Protein AF-A0A5J4PFZ4-F1 (afdb_monomer)

Secondary structure (DSSP, 8-state):
--SEESS--HHHHGGG-STTHHHHHHHTT-EE-------TT-EEEEEEE--SSTT-HHHHHHHHHHHHHHHHHTT-SEEEEEE---HHHHHHHHHHHHH--

Mean predicted aligned error: 3.74 Å

Sequence (101 aa):
NGNRFSYLLESNIRQYRKTNWNQLVKNTDFGLVVERNDLNNLEVLVLEVSAENSKNKIDEDILKYTIDKWFQEMNVARCAIYSSDLPANTKTRINNFLFST

Solvent-accessible surface area (backbone atoms only — not comparable to full-atom values): 6071 Å² total; per-residue (Å²): 140,67,50,50,32,96,66,90,48,68,85,73,49,60,87,47,76,52,99,58,27,71,60,51,38,59,77,54,52,48,36,53,67,79,91,60,59,81,34,60,87,39,73,47,81,47,70,62,46,66,39,93,50,84,87,42,63,62,51,34,55,50,50,52,50,35,54,50,52,43,40,55,66,22,32,41,62,41,77,47,82,38,61,58,70,62,70,72,55,53,55,51,52,54,50,45,65,78,68,60,127

Organism: NCBI:txid433724

pLDDT: mean 92.46, std 7.73, range [48.44, 98.38]

Radius of gyration: 14.58 Å; Cα contacts (8 Å, |Δi|>4): 115; chains: 1; bounding box: 28×36×35 Å

Structure (mmCIF, N/CA/C/O backbone):
data_AF-A0A5J4PFZ4-F1
#
_entry.id   AF-A0A5J4PFZ4-F1
#
loop_
_atom_site.group_PDB
_atom_site.id
_atom_site.type_symbol
_atom_site.label_atom_id
_atom_site.label_alt_id
_atom_site.label_comp_id
_atom_site.label_asym_id
_atom_site.label_entity_id
_atom_site.label_seq_id
_atom_site.pdbx_PDB_ins_code
_atom_site.Cartn_x
_atom_site.Cartn_y
_atom_site.Cartn_z
_atom_site.occupancy
_atom_site.B_iso_or_equiv
_atom_site.auth_seq_id
_atom_site.auth_comp_id
_atom_site.auth_asym_id
_atom_site.auth_atom_id
_atom_site.pdbx_PDB_model_num
ATOM 1 N N . ASN A 1 1 ? -15.564 6.151 14.924 1.00 48.44 1 ASN A N 1
ATOM 2 C CA . ASN A 1 1 ? -15.408 6.418 13.477 1.00 48.44 1 ASN A CA 1
ATOM 3 C C . ASN A 1 1 ? -14.097 7.135 13.267 1.00 48.44 1 ASN A C 1
ATOM 5 O O . ASN A 1 1 ? -14.022 8.344 13.441 1.00 48.44 1 ASN A O 1
ATOM 9 N N . GLY A 1 2 ? -13.058 6.312 13.112 1.00 70.75 2 GLY A N 1
ATOM 10 C CA . GLY A 1 2 ? -11.647 6.687 13.141 1.00 70.75 2 GLY A CA 1
ATOM 11 C C . GLY A 1 2 ? -11.114 7.057 11.764 1.00 70.75 2 GLY A C 1
ATOM 12 O O . GLY A 1 2 ? -11.886 7.207 10.823 1.00 70.75 2 GLY A O 1
ATOM 13 N N . ASN A 1 3 ? -9.795 7.197 11.661 1.00 92.69 3 ASN A N 1
ATOM 14 C CA . ASN A 1 3 ? -9.062 7.663 10.480 1.00 92.69 3 ASN A CA 1
ATOM 15 C C . ASN A 1 3 ? -9.042 6.636 9.320 1.00 92.69 3 ASN A C 1
ATOM 17 O O . ASN A 1 3 ? -8.023 6.454 8.656 1.00 92.69 3 ASN A O 1
ATOM 21 N N . ARG A 1 4 ? -10.175 5.966 9.079 1.00 95.75 4 ARG A N 1
ATOM 22 C CA . ARG A 1 4 ? -10.418 4.988 8.019 1.00 95.75 4 ARG A CA 1
ATOM 23 C C . ARG A 1 4 ? -11.265 5.619 6.920 1.00 95.75 4 ARG A C 1
ATOM 25 O O . ARG A 1 4 ? -12.318 6.186 7.207 1.00 95.75 4 ARG A O 1
ATOM 32 N N . PHE A 1 5 ? -10.819 5.505 5.676 1.00 95.62 5 PHE A N 1
ATOM 33 C CA . PHE A 1 5 ? -11.441 6.168 4.528 1.00 95.62 5 PHE A CA 1
ATOM 34 C C . PHE A 1 5 ? -11.807 5.159 3.433 1.00 95.62 5 PHE A C 1
ATOM 36 O O . PHE A 1 5 ? -11.155 4.130 3.292 1.00 95.62 5 PHE A O 1
ATOM 43 N N . SER A 1 6 ? -12.841 5.438 2.639 1.00 94.94 6 SER A N 1
ATOM 44 C CA . SER A 1 6 ? -13.186 4.601 1.473 1.00 94.94 6 SER A CA 1
ATOM 45 C C . SER A 1 6 ? -12.231 4.818 0.293 1.00 94.94 6 SER A C 1
ATOM 47 O O . SER A 1 6 ? -12.099 3.960 -0.570 1.00 94.94 6 SER A O 1
ATOM 49 N N . TYR A 1 7 ? -11.570 5.973 0.252 1.00 93.19 7 TYR A N 1
ATOM 50 C CA . TYR A 1 7 ? -10.574 6.359 -0.741 1.00 93.19 7 TYR A CA 1
ATOM 51 C C . TYR A 1 7 ? -9.619 7.381 -0.115 1.00 93.19 7 TYR A C 1
ATOM 53 O O . TYR A 1 7 ? -9.966 8.047 0.862 1.00 93.19 7 TYR A O 1
ATOM 61 N N . LEU A 1 8 ? -8.411 7.503 -0.664 1.00 90.50 8 LEU A N 1
ATOM 62 C CA . LEU A 1 8 ? -7.409 8.448 -0.175 1.00 90.50 8 LEU A CA 1
ATOM 63 C C . LEU A 1 8 ? -7.490 9.755 -0.956 1.00 90.50 8 LEU A C 1
ATOM 65 O O . LEU A 1 8 ? -7.363 9.760 -2.177 1.00 90.50 8 LEU A O 1
ATOM 69 N N . LEU A 1 9 ? -7.663 10.863 -0.240 1.00 91.12 9 LEU A N 1
ATOM 70 C CA . LEU A 1 9 ? -7.480 12.209 -0.772 1.00 91.12 9 LEU A CA 1
ATOM 71 C C . LEU A 1 9 ? -6.260 12.872 -0.135 1.00 91.12 9 LEU A C 1
ATOM 73 O O . LEU A 1 9 ? -5.892 12.574 1.007 1.00 91.12 9 LEU A O 1
ATOM 77 N N . GLU A 1 10 ? -5.699 13.869 -0.825 1.00 88.69 10 GLU A N 1
ATOM 78 C CA . GLU A 1 10 ? -4.649 14.726 -0.263 1.00 88.69 10 GLU A CA 1
ATOM 79 C C . GLU A 1 10 ? -5.061 15.300 1.104 1.00 88.69 10 GLU A C 1
ATOM 81 O O . GLU A 1 10 ? -4.260 15.333 2.040 1.00 88.69 10 GLU A O 1
ATOM 86 N N . SER A 1 11 ? -6.323 15.715 1.249 1.00 90.81 11 SER A N 1
ATOM 87 C CA . SER A 1 11 ? -6.849 16.278 2.496 1.00 90.81 11 SER A CA 1
ATOM 88 C C . SER A 1 11 ? -6.749 15.310 3.680 1.00 90.81 11 SER A C 1
ATOM 90 O O . SER A 1 11 ? -6.560 15.759 4.811 1.00 90.81 11 SER A O 1
ATOM 92 N N . ASN A 1 12 ? -6.807 13.997 3.436 1.00 91.31 12 ASN A N 1
ATOM 93 C CA . ASN A 1 12 ? -6.660 12.978 4.475 1.00 91.31 12 ASN A CA 1
ATOM 94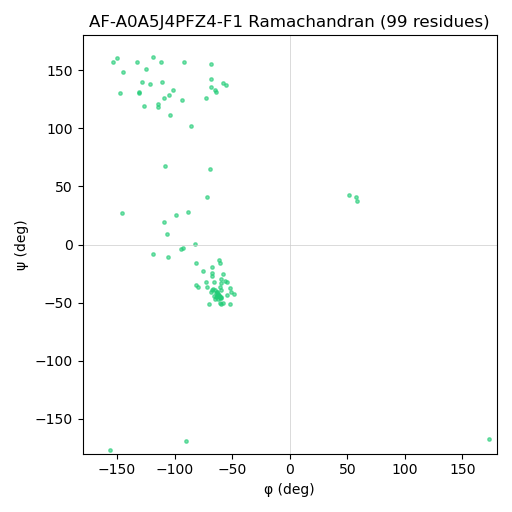 C C . ASN A 1 12 ? -5.186 12.745 4.837 1.00 91.31 12 ASN A C 1
ATOM 96 O O . ASN A 1 12 ? -4.873 12.537 6.011 1.00 91.31 12 ASN A O 1
ATOM 100 N N . ILE A 1 13 ? -4.290 12.814 3.846 1.00 91.38 13 ILE A N 1
ATOM 101 C CA . ILE A 1 13 ? -2.853 12.517 3.972 1.00 91.38 13 ILE A CA 1
ATOM 102 C C . ILE A 1 13 ? -2.074 13.703 4.555 1.00 91.38 13 ILE A C 1
ATOM 104 O O . ILE A 1 13 ? -1.139 13.514 5.335 1.00 91.38 13 ILE A O 1
ATOM 108 N N . ARG A 1 14 ? -2.467 14.941 4.233 1.00 91.56 14 ARG A N 1
ATOM 109 C CA . ARG A 1 14 ? -1.700 16.164 4.529 1.00 91.56 14 ARG A CA 1
ATOM 110 C C . ARG A 1 14 ? -1.275 16.304 5.995 1.00 91.56 14 ARG A C 1
ATOM 112 O O . ARG A 1 14 ? -0.168 16.764 6.263 1.00 91.56 14 ARG A O 1
ATOM 119 N N . GLN A 1 15 ? -2.121 15.903 6.942 1.00 91.38 15 GLN A N 1
ATOM 120 C CA . GLN A 1 15 ? -1.825 15.973 8.382 1.00 91.38 15 GLN A CA 1
ATOM 121 C C . GLN A 1 15 ? -0.704 15.017 8.839 1.00 91.38 15 GLN A C 1
ATOM 123 O O . GLN A 1 15 ? -0.097 15.233 9.893 1.00 91.38 15 GLN A O 1
ATOM 128 N N . TYR A 1 16 ? -0.411 13.993 8.032 1.00 92.81 16 TYR A N 1
ATOM 129 C CA . TYR A 1 16 ? 0.599 12.971 8.286 1.00 92.81 16 TYR A CA 1
ATOM 130 C C . TYR A 1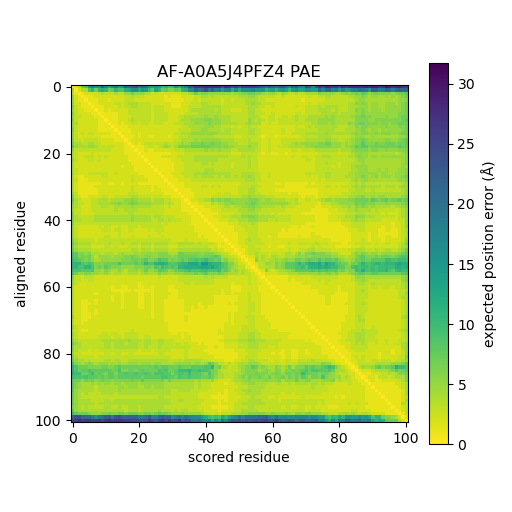 16 ? 1.954 13.274 7.640 1.00 92.81 16 TYR A C 1
ATOM 132 O O . TY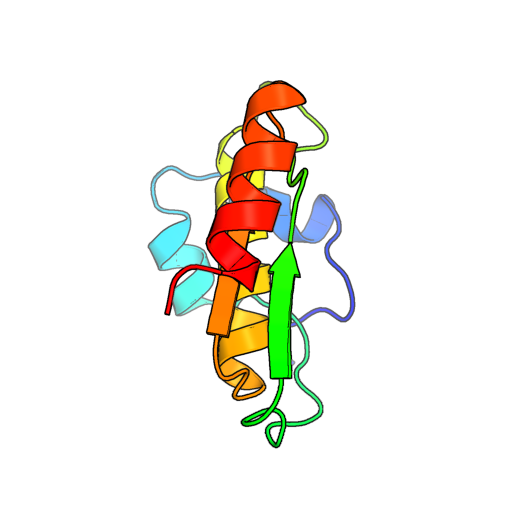R A 1 16 ? 2.902 12.547 7.910 1.00 92.81 16 TYR A O 1
ATOM 140 N N . ARG A 1 17 ? 2.091 14.359 6.859 1.00 91.31 17 ARG A N 1
ATOM 141 C CA . ARG A 1 17 ? 3.349 14.806 6.220 1.00 91.31 17 ARG A CA 1
ATOM 142 C C . ARG A 1 17 ? 4.375 15.324 7.243 1.00 91.31 17 ARG A C 1
ATOM 144 O O . ARG A 1 17 ? 4.695 16.511 7.287 1.00 91.31 17 ARG A O 1
ATOM 151 N N . LYS A 1 18 ? 4.857 14.442 8.116 1.00 92.44 18 LYS A N 1
ATOM 152 C CA . LYS A 1 18 ? 5.791 14.734 9.211 1.00 92.44 18 LYS A CA 1
ATOM 153 C C . LYS A 1 18 ? 6.915 13.705 9.224 1.00 92.44 18 LYS A C 1
ATOM 155 O O . LYS A 1 18 ? 6.737 12.579 8.775 1.00 92.44 18 LYS A O 1
ATOM 160 N N . THR A 1 19 ? 8.056 14.054 9.812 1.00 91.25 19 THR A N 1
ATOM 161 C CA . THR A 1 19 ? 9.207 13.139 9.928 1.00 91.25 19 THR A CA 1
ATOM 162 C C . THR A 1 19 ? 8.847 11.825 10.632 1.00 91.25 19 THR A C 1
ATOM 164 O O . THR A 1 19 ? 9.386 10.776 10.301 1.00 91.25 19 THR A O 1
ATOM 167 N N . ASN A 1 20 ? 7.896 11.858 11.570 1.00 95.00 20 ASN A N 1
ATOM 168 C CA . ASN A 1 20 ? 7.408 10.694 12.310 1.00 95.00 20 ASN A CA 1
ATOM 169 C C . ASN A 1 20 ? 6.093 10.109 11.752 1.00 95.00 20 ASN A C 1
ATOM 171 O O . ASN A 1 20 ? 5.339 9.490 12.507 1.00 95.00 20 ASN A O 1
ATOM 175 N N . TRP A 1 21 ? 5.799 10.303 10.458 1.00 95.50 21 TRP A N 1
ATOM 176 C CA . TRP A 1 21 ? 4.534 9.891 9.831 1.00 95.50 21 TRP A CA 1
ATOM 177 C C . TRP A 1 21 ? 4.146 8.442 10.156 1.00 95.50 21 TRP A C 1
ATOM 179 O O . TRP A 1 21 ? 3.002 8.205 10.517 1.00 95.50 21 TRP A O 1
ATOM 189 N N . ASN A 1 22 ? 5.101 7.502 10.125 1.00 95.62 22 ASN A N 1
ATOM 190 C CA . ASN A 1 22 ? 4.922 6.072 10.427 1.00 95.62 22 ASN A CA 1
ATOM 191 C C . ASN A 1 22 ? 4.232 5.851 11.782 1.00 95.62 22 ASN A C 1
ATOM 193 O O . ASN A 1 22 ? 3.238 5.133 11.877 1.00 95.62 22 ASN A O 1
ATOM 197 N N . GLN A 1 23 ? 4.751 6.486 12.835 1.00 96.25 23 GLN A N 1
ATOM 198 C CA . GLN A 1 23 ? 4.173 6.360 14.172 1.00 96.25 23 GLN A CA 1
ATOM 199 C C . GLN A 1 23 ? 2.793 7.011 14.218 1.00 96.25 23 GLN A C 1
ATOM 201 O O . GLN A 1 23 ? 1.871 6.473 14.825 1.00 96.25 23 GLN A O 1
ATOM 206 N N . LEU A 1 24 ? 2.639 8.153 13.545 1.00 95.31 24 LEU A N 1
ATOM 207 C CA . LEU A 1 24 ? 1.384 8.888 13.523 1.00 95.31 24 LEU A CA 1
ATOM 208 C C . LEU A 1 24 ? 0.271 8.087 12.831 1.00 95.31 24 LEU A C 1
ATOM 210 O O . LEU A 1 24 ? -0.807 7.960 13.406 1.00 95.31 24 LEU A O 1
ATOM 214 N N . VAL A 1 25 ? 0.526 7.493 11.660 1.00 95.38 25 VAL A N 1
ATOM 215 C CA . VAL A 1 25 ? -0.470 6.679 10.935 1.00 95.38 25 VAL A CA 1
ATOM 216 C C . VAL A 1 25 ? -0.841 5.404 11.697 1.00 95.38 25 VAL A C 1
ATOM 218 O O . VAL A 1 25 ? -1.993 4.982 11.651 1.00 95.38 25 VAL A O 1
ATOM 221 N N . LYS A 1 26 ? 0.093 4.815 12.457 1.00 93.69 26 LYS A N 1
ATOM 222 C CA . LYS A 1 26 ? -0.182 3.659 13.327 1.00 93.69 26 LYS A CA 1
ATOM 223 C C . LYS A 1 26 ? -1.046 4.037 14.526 1.00 93.69 26 LYS A C 1
ATOM 225 O O . LYS A 1 26 ? -2.084 3.426 14.746 1.00 93.69 26 LYS A O 1
ATOM 230 N N . ASN A 1 27 ? -0.654 5.075 15.262 1.00 94.81 27 ASN A N 1
ATOM 231 C CA . ASN A 1 27 ? -1.327 5.482 16.501 1.00 94.81 27 ASN A CA 1
ATOM 232 C C . ASN A 1 27 ? -2.743 6.020 16.270 1.00 94.81 27 ASN A C 1
ATOM 234 O O . ASN A 1 27 ? -3.584 5.967 17.161 1.00 94.81 27 ASN A O 1
ATOM 238 N N . THR A 1 28 ? -2.995 6.573 15.088 1.00 94.19 28 THR A N 1
ATOM 239 C CA . THR A 1 28 ? -4.296 7.141 14.711 1.00 94.19 28 THR A CA 1
ATOM 240 C C . THR A 1 28 ? -5.201 6.138 14.004 1.00 94.19 28 THR A C 1
ATOM 242 O O . THR A 1 28 ? -6.336 6.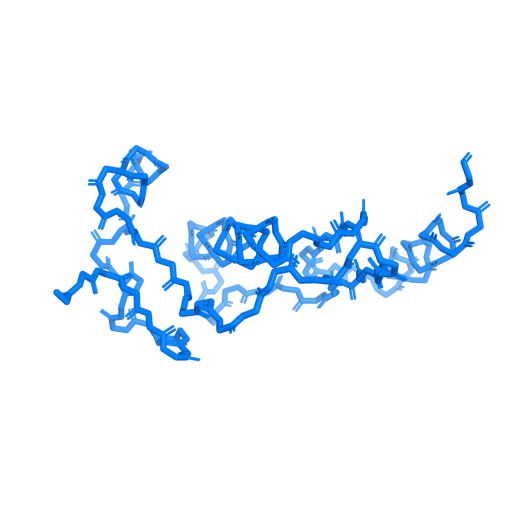482 13.675 1.00 94.19 28 THR A O 1
ATOM 245 N N . ASP A 1 29 ? -4.711 4.920 13.766 1.00 94.50 29 ASP A N 1
ATOM 246 C CA . ASP A 1 29 ? -5.352 3.926 12.914 1.00 94.50 29 ASP A CA 1
ATOM 247 C C . ASP A 1 29 ? -5.718 4.474 11.520 1.00 94.50 29 ASP A C 1
ATOM 249 O O . ASP A 1 29 ? -6.803 4.241 10.989 1.00 94.50 29 ASP A O 1
ATOM 253 N N . PHE A 1 30 ? -4.804 5.241 10.920 1.00 96.12 30 PHE A N 1
ATOM 254 C CA .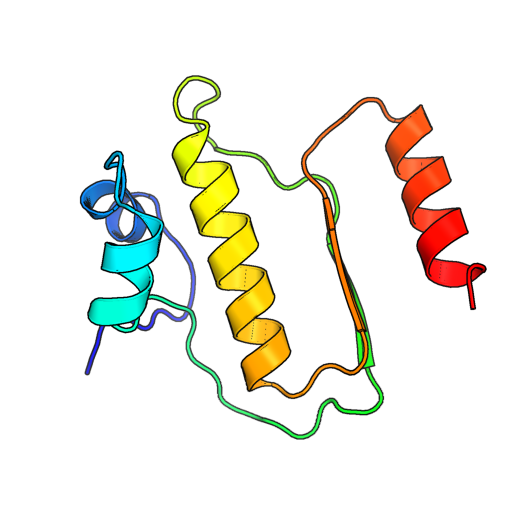 PHE A 1 30 ? -4.978 5.740 9.561 1.00 96.12 30 PHE A CA 1
ATOM 255 C C . PHE A 1 30 ? -4.998 4.575 8.565 1.00 96.12 30 PHE A C 1
ATOM 257 O O . PHE A 1 30 ? -4.142 3.683 8.619 1.00 96.12 30 PHE A O 1
ATOM 264 N N . GLY A 1 31 ? -5.963 4.563 7.648 1.00 96.56 31 GLY A N 1
ATOM 265 C CA . GLY A 1 31 ? -6.017 3.545 6.606 1.00 96.56 31 GLY A CA 1
ATOM 266 C C . GLY A 1 31 ? -7.277 3.577 5.754 1.00 96.56 31 GLY A C 1
ATOM 267 O O . GLY A 1 31 ? -8.062 4.523 5.798 1.00 96.56 31 GLY A O 1
ATOM 268 N N . LEU A 1 32 ? -7.468 2.510 4.987 1.00 97.00 32 LEU A N 1
ATOM 269 C CA . LEU A 1 32 ? -8.695 2.273 4.236 1.00 97.00 32 LEU A CA 1
ATOM 270 C C . LEU A 1 32 ? -9.683 1.432 5.052 1.00 97.00 32 LEU A C 1
ATOM 272 O O . LEU A 1 32 ? -9.292 0.737 5.997 1.00 97.00 32 LEU A O 1
ATOM 276 N N . VAL A 1 33 ? -10.966 1.532 4.708 1.00 97.06 33 VAL A N 1
ATOM 277 C CA . VAL A 1 33 ? -12.018 0.655 5.242 1.00 97.06 33 VAL A CA 1
ATOM 278 C C . VAL A 1 33 ? -11.814 -0.767 4.711 1.00 97.06 33 VAL A C 1
ATOM 280 O O . VAL A 1 33 ? -11.548 -0.967 3.527 1.00 97.06 33 VAL A O 1
ATOM 283 N N . VAL A 1 34 ? -11.945 -1.753 5.597 1.00 96.19 34 VAL A N 1
ATOM 284 C CA . VAL A 1 34 ? -11.832 -3.183 5.286 1.00 96.19 34 VAL A CA 1
ATOM 285 C C . VAL A 1 34 ? -13.191 -3.828 5.505 1.00 96.19 34 VAL A C 1
ATOM 287 O O . VAL A 1 34 ? -13.712 -3.808 6.617 1.00 96.19 34 VAL A O 1
ATOM 290 N N . GLU A 1 35 ? -13.767 -4.389 4.445 1.00 93.94 35 GLU A N 1
ATOM 291 C CA . GLU A 1 35 ? -15.103 -5.007 4.483 1.00 93.94 35 GLU A CA 1
ATOM 292 C C . GLU A 1 35 ? -15.056 -6.541 4.449 1.00 93.94 35 GLU A C 1
ATOM 294 O O . GLU A 1 35 ? -16.068 -7.200 4.677 1.00 93.94 35 GLU A O 1
ATOM 299 N N . ARG A 1 36 ? -13.884 -7.124 4.171 1.00 95.12 36 ARG A N 1
ATOM 300 C CA . ARG A 1 36 ? -13.674 -8.573 4.068 1.00 95.12 36 ARG A CA 1
ATOM 301 C C . ARG A 1 36 ? -12.254 -8.959 4.461 1.00 95.12 36 ARG A C 1
ATOM 303 O O . ARG A 1 36 ? -11.364 -8.119 4.423 1.00 95.12 36 ARG A O 1
ATOM 310 N N . ASN A 1 37 ? -12.042 -10.224 4.801 1.00 97.44 37 ASN A N 1
ATOM 311 C CA . ASN A 1 37 ? -10.753 -10.749 5.260 1.00 97.44 37 ASN A CA 1
ATOM 312 C C . ASN A 1 37 ? -10.491 -12.197 4.801 1.00 97.44 37 ASN A C 1
ATOM 314 O O . ASN A 1 37 ? -9.799 -12.967 5.461 1.00 97.44 37 ASN A O 1
ATOM 318 N N . ASP A 1 38 ? -11.080 -12.600 3.684 1.00 98.19 38 ASP A N 1
ATOM 319 C CA . ASP A 1 38 ? -11.068 -13.966 3.161 1.00 98.19 38 ASP A CA 1
ATOM 320 C C . ASP A 1 38 ? -10.207 -14.114 1.891 1.00 98.19 38 ASP A C 1
ATOM 322 O O . ASP A 1 38 ? -10.344 -15.092 1.159 1.00 98.19 38 ASP A O 1
ATOM 326 N N . LEU A 1 39 ? -9.289 -13.175 1.623 1.00 97.88 39 LEU A N 1
ATOM 327 C CA . LEU A 1 39 ? -8.509 -13.122 0.376 1.00 97.88 39 LEU A CA 1
ATOM 328 C C . LEU A 1 39 ? -7.197 -13.929 0.406 1.00 97.88 39 LEU A C 1
ATOM 330 O O . LEU A 1 39 ? -6.276 -13.642 -0.355 1.00 97.88 39 LEU A O 1
ATOM 334 N N . ASN A 1 40 ? -7.130 -14.992 1.214 1.00 97.69 40 ASN A N 1
ATOM 335 C CA . ASN A 1 40 ? -5.924 -15.819 1.405 1.00 97.69 40 ASN A CA 1
ATOM 336 C C . ASN A 1 40 ? -5.425 -16.520 0.130 1.00 97.69 40 ASN A C 1
ATOM 338 O O . ASN A 1 40 ? -4.316 -17.035 0.112 1.00 97.69 40 ASN A O 1
ATOM 342 N N . ASN A 1 41 ? -6.234 -16.550 -0.932 1.00 97.56 41 ASN A N 1
ATOM 343 C CA . ASN A 1 41 ? -5.878 -17.131 -2.230 1.00 97.56 41 ASN A CA 1
ATOM 344 C C . ASN A 1 41 ? -5.616 -16.063 -3.308 1.00 97.56 41 ASN A C 1
ATOM 346 O O . ASN A 1 41 ? -5.529 -16.392 -4.490 1.00 97.56 41 ASN A O 1
ATOM 350 N N . LEU A 1 42 ? -5.559 -14.784 -2.926 1.00 97.94 42 LEU A N 1
ATOM 351 C CA . LEU A 1 42 ? -5.284 -13.673 -3.829 1.00 97.94 42 LEU A CA 1
ATOM 352 C C . LEU A 1 42 ? -3.823 -13.234 -3.691 1.00 97.94 42 LEU A C 1
ATOM 354 O O . LEU A 1 42 ? -3.343 -12.992 -2.585 1.00 97.94 42 LEU A O 1
ATOM 358 N N . GLU A 1 43 ? -3.151 -13.057 -4.825 1.00 97.81 43 GLU A N 1
ATOM 359 C CA . GLU A 1 43 ? -1.876 -12.346 -4.919 1.00 97.81 43 GLU A CA 1
ATOM 360 C C . GLU A 1 43 ? -2.086 -11.026 -5.671 1.00 97.81 43 GLU A C 1
ATOM 362 O O . GLU A 1 43 ? -2.827 -10.979 -6.656 1.00 97.81 43 GLU A O 1
ATOM 367 N N . VAL A 1 44 ? -1.447 -9.945 -5.218 1.00 98.00 44 VAL A N 1
ATOM 368 C CA . VAL A 1 44 ? -1.626 -8.601 -5.787 1.00 98.00 44 VAL A CA 1
ATOM 369 C C . VAL A 1 44 ? -0.286 -7.933 -6.086 1.00 98.00 44 VAL A C 1
ATOM 371 O O . VAL A 1 44 ? 0.586 -7.831 -5.226 1.00 98.00 44 VAL A O 1
ATOM 374 N N . LEU A 1 45 ? -0.159 -7.397 -7.298 1.00 97.81 45 LEU A N 1
ATOM 375 C CA . LEU A 1 45 ? 0.935 -6.521 -7.707 1.00 97.81 45 LEU A CA 1
ATOM 376 C C . LEU A 1 45 ? 0.380 -5.123 -7.995 1.00 97.81 45 LEU A C 1
ATOM 378 O O . LEU A 1 45 ? -0.460 -4.962 -8.879 1.00 97.81 45 LEU A O 1
ATOM 382 N N . VAL A 1 46 ? 0.877 -4.113 -7.282 1.00 97.25 46 VAL A N 1
ATOM 383 C CA . VAL A 1 46 ? 0.573 -2.698 -7.536 1.00 97.25 46 VAL A CA 1
ATOM 384 C C . VAL A 1 46 ? 1.814 -2.021 -8.104 1.00 97.25 46 VAL A C 1
ATOM 386 O O . VAL A 1 46 ? 2.902 -2.086 -7.526 1.00 97.25 46 VAL A O 1
ATOM 389 N N . LEU A 1 47 ? 1.650 -1.375 -9.253 1.00 95.75 47 LEU A N 1
ATOM 390 C CA . LEU A 1 47 ? 2.715 -0.709 -9.995 1.00 95.75 47 LEU A CA 1
ATOM 391 C C . LEU A 1 47 ? 2.419 0.779 -10.103 1.00 95.75 47 LEU A C 1
ATOM 393 O O . LEU A 1 47 ? 1.270 1.195 -9.981 1.00 95.75 47 LEU A O 1
ATOM 397 N N . GLU A 1 48 ? 3.462 1.549 -10.399 1.00 92.69 48 GLU A N 1
ATOM 398 C CA . GLU A 1 48 ? 3.344 2.969 -10.721 1.00 92.69 48 GLU A CA 1
ATOM 399 C C . GLU A 1 48 ? 2.696 3.806 -9.602 1.00 92.69 48 GLU A C 1
ATOM 401 O O . GLU A 1 48 ? 1.927 4.732 -9.853 1.00 92.69 48 GLU A O 1
ATOM 406 N N . VAL A 1 49 ? 2.996 3.480 -8.337 1.00 93.38 49 VAL A N 1
ATOM 407 C CA . VAL A 1 49 ? 2.584 4.323 -7.207 1.00 93.38 49 VAL A CA 1
ATOM 408 C C . VAL A 1 49 ? 3.440 5.587 -7.193 1.00 93.38 49 VAL A C 1
ATOM 410 O O . VAL A 1 49 ? 4.667 5.516 -7.154 1.00 93.38 49 VAL A O 1
ATOM 413 N N . SER A 1 50 ? 2.801 6.750 -7.186 1.00 91.56 50 SER A N 1
ATOM 414 C CA . SER A 1 50 ? 3.492 8.037 -7.147 1.00 91.56 50 SER A CA 1
ATOM 415 C C . SER A 1 50 ? 2.715 9.051 -6.321 1.00 91.56 50 SER A C 1
ATOM 417 O O . SER A 1 50 ? 1.483 9.045 -6.324 1.00 91.56 50 SER A O 1
ATOM 419 N N . ALA A 1 51 ? 3.424 9.970 -5.669 1.00 87.88 51 ALA A N 1
ATOM 420 C CA . ALA A 1 51 ? 2.797 11.166 -5.117 1.00 87.88 51 ALA A CA 1
ATOM 421 C C . ALA A 1 51 ? 2.312 12.097 -6.243 1.00 87.88 51 ALA A C 1
ATOM 423 O O . ALA A 1 51 ? 3.011 12.293 -7.235 1.00 87.88 51 ALA A O 1
ATOM 424 N N . GLU A 1 52 ? 1.158 12.741 -6.052 1.00 83.81 52 GLU A N 1
ATOM 425 C CA . GLU A 1 52 ? 0.664 13.782 -6.968 1.00 83.81 52 GLU A CA 1
ATOM 426 C C . GLU A 1 52 ? 1.658 14.951 -7.072 1.00 83.81 52 GLU A C 1
ATOM 428 O O . GLU A 1 52 ? 1.921 15.482 -8.149 1.00 83.81 52 GLU A O 1
ATOM 433 N N . ASN A 1 53 ? 2.273 15.318 -5.944 1.00 83.62 53 ASN A N 1
ATOM 434 C CA . ASN A 1 53 ? 3.332 16.314 -5.896 1.00 83.62 53 ASN A CA 1
ATOM 435 C C . ASN A 1 53 ? 4.697 15.637 -5.727 1.00 83.62 53 ASN A C 1
ATOM 437 O O . ASN A 1 53 ? 5.031 15.152 -4.645 1.00 83.62 53 ASN A O 1
ATOM 441 N N . SER A 1 54 ? 5.532 15.703 -6.766 1.00 74.94 54 SER A N 1
ATOM 442 C CA . SER A 1 54 ? 6.876 15.104 -6.795 1.00 74.94 54 SER A CA 1
ATOM 443 C C . SER A 1 54 ? 7.846 15.639 -5.730 1.00 74.94 54 SER A C 1
ATOM 445 O O . SER A 1 54 ? 8.864 15.005 -5.446 1.00 74.94 54 SER A O 1
ATOM 447 N N . LYS A 1 55 ? 7.544 16.783 -5.100 1.00 80.81 55 LYS A N 1
ATOM 448 C CA . LYS A 1 55 ? 8.331 17.328 -3.980 1.00 80.81 55 LYS A CA 1
ATOM 449 C C . LYS A 1 55 ? 7.995 16.674 -2.636 1.00 80.81 55 LYS A C 1
ATOM 451 O O . LYS A 1 55 ? 8.787 16.782 -1.703 1.00 80.81 55 LYS A O 1
ATOM 456 N N . ASN A 1 56 ? 6.866 15.970 -2.535 1.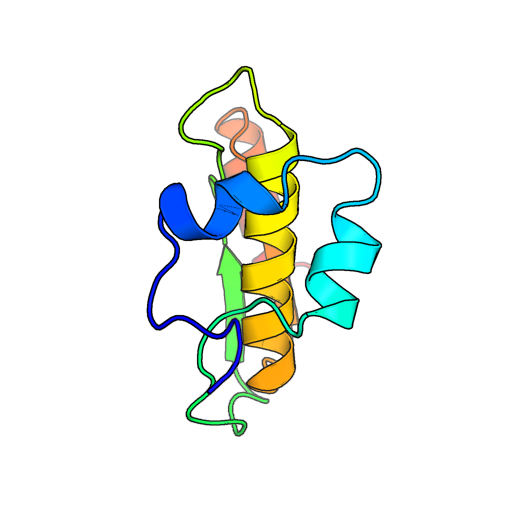00 82.31 56 ASN A N 1
ATOM 457 C CA . ASN A 1 56 ? 6.365 15.375 -1.296 1.00 82.31 56 ASN A CA 1
ATOM 458 C C . ASN A 1 56 ? 6.511 13.848 -1.316 1.00 82.31 56 ASN A C 1
ATOM 460 O O . ASN A 1 56 ? 5.524 13.121 -1.305 1.00 82.31 56 ASN A O 1
ATOM 464 N N . LYS A 1 57 ? 7.753 13.347 -1.290 1.00 86.00 57 LYS A N 1
ATOM 465 C CA . LYS A 1 57 ? 8.026 11.893 -1.286 1.00 86.00 57 LYS A CA 1
ATOM 466 C C . LYS A 1 57 ? 7.379 11.137 -0.116 1.00 86.00 57 LYS A C 1
ATOM 468 O O . LYS A 1 57 ? 7.064 9.965 -0.254 1.00 86.00 57 LYS A O 1
ATOM 473 N N . ILE A 1 58 ? 7.116 11.828 0.998 1.00 93.06 58 ILE A N 1
ATOM 474 C CA . ILE A 1 58 ? 6.406 11.265 2.157 1.00 93.06 58 ILE A CA 1
ATOM 475 C C . ILE A 1 58 ? 4.999 10.776 1.775 1.00 93.06 58 ILE A C 1
ATOM 477 O O . ILE A 1 58 ? 4.532 9.791 2.337 1.00 93.06 58 ILE A O 1
ATOM 481 N N . ASP A 1 59 ? 4.322 11.422 0.820 1.00 92.38 59 ASP A N 1
ATOM 482 C CA . ASP A 1 59 ? 2.987 10.985 0.397 1.00 92.38 59 ASP A CA 1
ATOM 483 C C . ASP A 1 59 ? 3.040 9.611 -0.264 1.00 92.38 59 ASP A C 1
ATOM 485 O O . ASP A 1 59 ? 2.176 8.780 -0.013 1.00 92.38 59 ASP A O 1
ATOM 489 N N . GLU A 1 60 ? 4.070 9.349 -1.067 1.00 93.19 60 GLU A N 1
ATOM 490 C CA . GLU A 1 60 ? 4.264 8.050 -1.706 1.00 93.19 60 GLU A CA 1
ATOM 491 C C . GLU A 1 60 ? 4.514 6.949 -0.670 1.00 93.19 60 GLU A C 1
ATOM 493 O O . GLU A 1 60 ? 3.916 5.876 -0.752 1.00 93.19 60 GLU A O 1
ATOM 498 N N . ASP A 1 61 ? 5.321 7.235 0.356 1.00 94.44 61 ASP A N 1
ATOM 499 C CA . ASP A 1 61 ? 5.548 6.308 1.468 1.00 94.44 61 ASP A CA 1
ATOM 500 C C . ASP A 1 61 ? 4.249 6.014 2.239 1.00 94.44 61 ASP A C 1
ATOM 502 O O . ASP A 1 61 ? 3.955 4.854 2.547 1.00 94.44 61 ASP A O 1
ATOM 506 N N . ILE A 1 62 ? 3.440 7.048 2.511 1.00 95.25 62 ILE A N 1
ATOM 507 C CA . ILE A 1 62 ? 2.136 6.902 3.172 1.00 95.25 62 ILE A CA 1
ATOM 508 C C . ILE A 1 62 ? 1.177 6.085 2.297 1.00 95.25 62 ILE A C 1
ATOM 510 O O . ILE A 1 62 ? 0.530 5.174 2.810 1.00 95.25 62 ILE A O 1
ATOM 514 N N . LEU A 1 63 ? 1.103 6.360 0.990 1.00 94.94 63 LEU A N 1
ATOM 5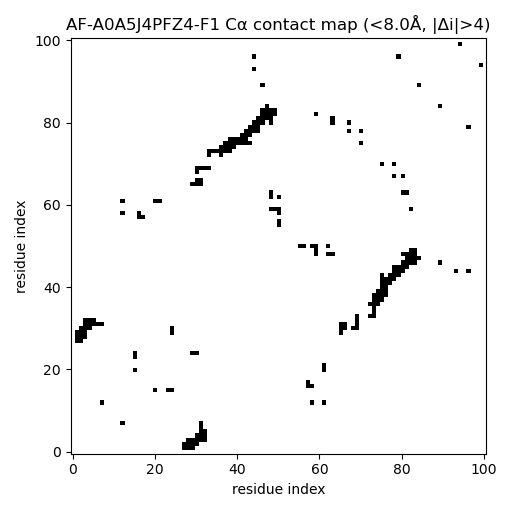15 C CA . LEU A 1 63 ? 0.256 5.622 0.047 1.00 94.94 63 LEU A CA 1
ATOM 516 C C . LEU A 1 63 ? 0.609 4.133 0.036 1.00 94.94 63 LEU A C 1
ATOM 518 O O . LEU A 1 63 ? -0.274 3.292 0.207 1.00 94.94 63 LEU A O 1
ATOM 522 N N . LYS A 1 64 ? 1.898 3.804 -0.109 1.00 95.94 64 LYS A N 1
ATOM 523 C CA . LYS A 1 64 ? 2.368 2.412 -0.121 1.00 95.94 64 LYS A CA 1
ATOM 524 C C . LYS A 1 64 ? 2.045 1.707 1.189 1.00 95.94 64 LYS A C 1
ATOM 526 O O . LYS A 1 64 ? 1.518 0.601 1.156 1.00 95.94 64 LYS A O 1
ATOM 531 N N . TYR A 1 65 ? 2.295 2.364 2.322 1.00 96.44 65 TYR A N 1
ATOM 532 C CA . TYR A 1 65 ? 1.941 1.831 3.636 1.00 96.44 65 TYR A CA 1
ATOM 533 C C . TYR A 1 65 ? 0.437 1.571 3.768 1.00 96.44 65 TYR A C 1
ATOM 535 O O . TYR A 1 65 ? 0.030 0.522 4.258 1.00 96.44 65 TYR A O 1
ATOM 543 N N . THR A 1 66 ? -0.403 2.514 3.341 1.00 96.44 66 THR A N 1
ATOM 544 C CA . THR A 1 66 ? -1.854 2.377 3.475 1.00 96.44 66 THR A CA 1
ATOM 545 C C . THR A 1 66 ? -2.418 1.274 2.585 1.00 96.44 66 THR A C 1
ATOM 547 O O . THR A 1 66 ? -3.277 0.524 3.046 1.00 96.44 66 THR A O 1
ATOM 550 N N . ILE A 1 67 ? -1.928 1.147 1.350 1.00 97.38 67 ILE A N 1
ATOM 551 C CA . ILE A 1 67 ? -2.325 0.070 0.433 1.00 97.38 67 ILE A CA 1
ATOM 552 C C . ILE A 1 67 ? -1.856 -1.293 0.972 1.00 97.38 67 ILE A C 1
ATOM 554 O O . ILE A 1 67 ? -2.648 -2.232 0.998 1.00 97.38 67 ILE A O 1
ATOM 558 N N . ASP A 1 68 ? -0.614 -1.392 1.460 1.00 97.81 68 ASP A N 1
ATOM 559 C CA . ASP A 1 68 ? -0.068 -2.620 2.063 1.00 97.81 68 ASP A CA 1
ATOM 560 C C . ASP A 1 68 ? -0.884 -3.058 3.284 1.00 97.81 68 ASP A C 1
ATOM 562 O O . ASP A 1 68 ? -1.382 -4.181 3.336 1.00 97.81 68 ASP A O 1
ATOM 566 N N . LYS A 1 69 ? -1.120 -2.130 4.223 1.00 97.56 69 LYS A N 1
ATOM 567 C CA . LYS A 1 69 ? -1.964 -2.359 5.404 1.00 97.56 69 LYS A CA 1
ATOM 568 C C . LYS A 1 69 ? -3.357 -2.854 5.006 1.00 97.56 69 LYS A C 1
ATOM 570 O O . LYS A 1 69 ? -3.866 -3.783 5.620 1.00 97.56 69 LYS A O 1
ATOM 575 N N . TRP A 1 70 ? -3.966 -2.258 3.980 1.00 97.69 70 TRP A N 1
ATOM 576 C CA . TRP A 1 70 ? -5.296 -2.650 3.511 1.00 97.69 70 TRP A CA 1
ATOM 577 C C . TRP A 1 70 ? -5.323 -4.090 2.982 1.00 97.69 70 TRP A C 1
ATOM 579 O O . TRP A 1 70 ? -6.202 -4.864 3.356 1.00 97.69 70 TRP A O 1
ATOM 589 N N . PHE A 1 71 ? -4.333 -4.489 2.177 1.00 98.06 71 PHE A N 1
ATOM 590 C CA . PHE A 1 71 ? -4.223 -5.871 1.702 1.00 98.06 71 PHE A CA 1
ATOM 591 C C . PHE A 1 71 ? -3.911 -6.867 2.824 1.00 98.06 71 PHE A C 1
ATOM 593 O O . PHE A 1 71 ? -4.489 -7.955 2.837 1.00 98.06 71 PHE A O 1
ATOM 600 N N . GLN A 1 72 ? -3.063 -6.491 3.785 1.00 97.94 72 GLN A N 1
ATOM 601 C CA . GLN A 1 72 ? -2.781 -7.309 4.969 1.00 97.94 72 GLN A CA 1
ATOM 602 C C . GLN A 1 72 ? -4.044 -7.550 5.799 1.00 97.94 72 GLN A C 1
ATOM 604 O O . GLN A 1 72 ? -4.335 -8.685 6.160 1.00 97.94 72 GLN A O 1
ATOM 609 N N . GLU A 1 73 ? -4.834 -6.507 6.057 1.00 97.69 73 GLU A N 1
ATOM 610 C CA . GLU A 1 73 ? -6.081 -6.624 6.821 1.00 97.69 73 GLU A CA 1
ATOM 611 C C . GLU A 1 73 ? -7.167 -7.423 6.074 1.00 97.69 73 GLU A C 1
ATOM 613 O O . GLU A 1 73 ? -8.024 -8.033 6.714 1.00 97.69 73 GLU A O 1
ATOM 618 N N . MET A 1 74 ? -7.108 -7.482 4.736 1.00 98.38 74 MET A N 1
ATOM 619 C CA . MET A 1 74 ? -7.957 -8.360 3.917 1.00 98.38 74 MET A CA 1
ATOM 620 C C . MET A 1 74 ? -7.443 -9.810 3.807 1.00 98.38 74 MET A C 1
ATOM 622 O O . MET A 1 74 ? -8.089 -10.634 3.150 1.00 98.38 74 MET A O 1
ATOM 626 N N . ASN A 1 75 ? -6.318 -10.136 4.453 1.00 98.38 75 ASN A N 1
ATOM 627 C CA . ASN A 1 75 ? -5.615 -11.420 4.374 1.00 98.38 75 ASN A CA 1
ATOM 628 C C . ASN A 1 75 ? -5.187 -11.818 2.947 1.00 98.38 75 ASN A C 1
ATOM 630 O O . ASN A 1 75 ? -5.298 -12.979 2.568 1.00 98.38 75 ASN A O 1
ATOM 634 N N . VAL A 1 76 ? -4.702 -10.874 2.135 1.00 98.38 76 VAL A N 1
ATOM 635 C CA . VAL A 1 76 ? -4.092 -11.187 0.827 1.00 98.38 76 VAL A CA 1
ATOM 636 C C . VAL A 1 76 ? -2.817 -12.015 1.025 1.00 98.38 76 VAL A C 1
ATOM 638 O O . VAL A 1 76 ? -1.954 -11.633 1.813 1.00 98.38 76 VAL A O 1
ATOM 641 N N . ALA A 1 77 ? -2.672 -13.125 0.292 1.00 96.88 77 ALA A N 1
ATOM 642 C CA . ALA A 1 77 ? -1.562 -14.073 0.467 1.00 96.88 77 ALA A CA 1
ATOM 643 C C . ALA A 1 77 ? -0.189 -13.459 0.171 1.00 96.88 77 ALA A C 1
ATOM 645 O O . ALA A 1 77 ? 0.788 -13.715 0.875 1.00 96.88 77 ALA A O 1
ATOM 646 N N . ARG A 1 78 ? -0.110 -12.650 -0.887 1.00 96.00 78 ARG A N 1
ATOM 647 C CA . ARG A 1 78 ? 1.124 -11.989 -1.311 1.00 96.00 78 ARG A CA 1
ATOM 648 C C . ARG A 1 78 ? 0.804 -10.642 -1.929 1.00 96.00 78 ARG A C 1
ATOM 650 O O . ARG A 1 78 ? -0.026 -10.552 -2.830 1.00 96.00 78 ARG A O 1
ATOM 657 N N . CYS A 1 79 ? 1.501 -9.602 -1.485 1.00 96.69 79 CYS A N 1
ATOM 658 C CA . CYS A 1 79 ? 1.417 -8.279 -2.084 1.00 96.69 79 CYS A CA 1
ATOM 659 C C . CYS A 1 79 ? 2.813 -7.742 -2.414 1.00 96.69 79 CYS A C 1
ATOM 661 O O . CYS A 1 79 ? 3.748 -7.904 -1.631 1.00 96.69 79 CYS A O 1
ATOM 663 N N . ALA A 1 80 ? 2.952 -7.091 -3.568 1.00 96.56 80 ALA A N 1
ATOM 664 C CA . ALA A 1 80 ? 4.121 -6.290 -3.905 1.00 96.56 80 ALA A CA 1
ATOM 665 C C . ALA A 1 80 ? 3.678 -4.919 -4.424 1.00 96.56 80 ALA A C 1
ATOM 667 O O . ALA A 1 80 ? 2.830 -4.826 -5.312 1.00 96.56 80 ALA A O 1
ATOM 668 N N . ILE A 1 81 ? 4.259 -3.851 -3.874 1.00 97.19 81 ILE A N 1
ATOM 669 C CA . ILE A 1 81 ? 3.878 -2.469 -4.184 1.00 97.19 81 ILE A CA 1
ATOM 670 C C . ILE A 1 81 ? 5.115 -1.694 -4.608 1.00 97.19 81 ILE A C 1
ATOM 672 O O . ILE A 1 81 ? 6.058 -1.508 -3.830 1.00 97.19 81 ILE A O 1
ATOM 676 N N . TYR A 1 82 ? 5.090 -1.198 -5.839 1.00 95.19 82 TYR A N 1
ATOM 677 C CA . TYR A 1 82 ? 6.220 -0.508 -6.430 1.00 95.19 82 TYR A CA 1
ATOM 678 C C . TYR A 1 82 ? 5.881 0.915 -6.848 1.00 95.19 82 TYR A C 1
ATOM 680 O O . TYR A 1 82 ? 4.841 1.191 -7.442 1.00 95.19 82 TYR A O 1
ATOM 688 N N . SER A 1 83 ? 6.828 1.799 -6.562 1.00 92.81 83 SER A N 1
ATOM 689 C CA . SER A 1 83 ? 6.804 3.179 -7.012 1.00 92.81 83 SER A CA 1
ATOM 690 C C . SER A 1 83 ? 6.984 3.277 -8.525 1.00 92.81 83 SER A C 1
ATOM 692 O O . SER A 1 83 ? 7.610 2.392 -9.126 1.00 92.81 83 SER A O 1
ATOM 694 N N . SER A 1 84 ? 6.493 4.361 -9.124 1.00 89.06 84 S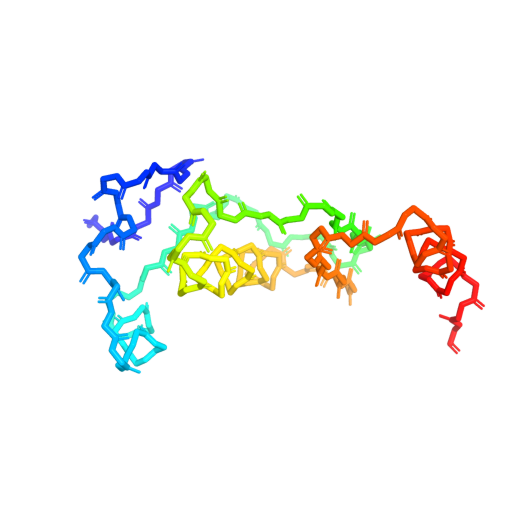ER A N 1
ATOM 695 C CA . SER A 1 84 ? 6.776 4.677 -10.526 1.00 89.06 84 SER A CA 1
ATOM 696 C C . SER A 1 84 ? 8.270 4.749 -10.817 1.00 89.06 84 SER A C 1
ATOM 698 O O . SER A 1 84 ? 9.051 5.278 -10.024 1.00 89.06 84 SER A O 1
ATOM 700 N N . ASP A 1 85 ? 8.668 4.177 -11.951 1.00 86.44 85 ASP A N 1
ATOM 701 C CA . ASP A 1 85 ? 10.069 4.004 -12.339 1.00 86.44 85 ASP A CA 1
ATOM 702 C C . ASP A 1 85 ? 10.200 3.879 -13.871 1.00 86.44 85 ASP A C 1
ATOM 704 O O . ASP A 1 85 ? 9.223 3.987 -14.612 1.00 86.44 85 ASP A O 1
ATOM 708 N N . LEU A 1 86 ? 11.414 3.650 -14.373 1.00 86.69 86 LEU A N 1
ATOM 709 C CA . LEU A 1 86 ? 11.656 3.382 -15.785 1.00 86.69 86 LEU A CA 1
ATOM 710 C C . LEU A 1 86 ? 10.862 2.147 -16.262 1.00 86.69 86 LEU A C 1
ATOM 712 O O . LEU A 1 86 ? 10.891 1.110 -15.591 1.00 86.69 86 LEU A O 1
ATOM 716 N N . PRO A 1 87 ? 10.268 2.172 -17.474 1.00 85.50 87 PRO A N 1
ATOM 717 C CA . PRO A 1 87 ? 9.451 1.066 -17.991 1.00 85.50 87 PRO A CA 1
ATOM 718 C C . PRO A 1 87 ? 10.151 -0.303 -18.000 1.00 85.50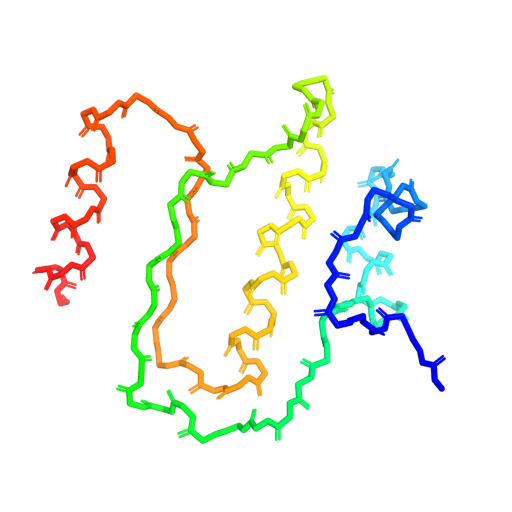 87 PRO A C 1
ATOM 720 O O . PRO A 1 87 ? 9.517 -1.343 -17.805 1.00 85.50 87 PRO A O 1
ATOM 723 N N . ALA A 1 88 ? 11.474 -0.316 -18.204 1.00 82.81 88 ALA A N 1
ATOM 724 C CA . ALA A 1 88 ? 12.282 -1.533 -18.152 1.00 82.81 88 ALA A CA 1
ATOM 725 C C . ALA A 1 88 ? 12.214 -2.225 -16.775 1.00 82.81 88 ALA A C 1
ATOM 727 O O . ALA A 1 88 ? 12.144 -3.454 -16.706 1.00 82.81 88 ALA A O 1
ATOM 728 N N . ASN A 1 89 ? 12.161 -1.453 -15.686 1.00 91.69 89 ASN A N 1
ATOM 729 C CA . ASN A 1 89 ? 12.038 -1.981 -14.328 1.00 91.69 89 ASN A CA 1
ATOM 730 C C . ASN A 1 89 ? 10.633 -2.538 -14.080 1.00 91.69 89 ASN A C 1
ATOM 732 O O . ASN A 1 89 ? 10.502 -3.582 -13.443 1.00 91.69 89 ASN A O 1
ATOM 736 N N . THR A 1 90 ? 9.594 -1.908 -14.632 1.00 92.00 90 THR A N 1
ATOM 737 C CA . THR A 1 90 ? 8.204 -2.381 -14.526 1.00 92.00 90 THR A CA 1
ATOM 738 C C . THR A 1 90 ? 8.033 -3.761 -15.162 1.00 92.00 90 THR A C 1
ATOM 740 O O . THR A 1 90 ? 7.485 -4.662 -14.525 1.00 92.00 90 THR A O 1
ATOM 743 N N . LYS A 1 91 ? 8.603 -3.992 -16.355 1.00 91.94 91 LYS A N 1
ATOM 744 C CA . LYS A 1 91 ? 8.604 -5.325 -16.989 1.00 91.94 91 LYS A CA 1
ATOM 745 C C . LYS A 1 91 ? 9.302 -6.375 -16.119 1.00 91.94 91 LYS A C 1
ATOM 747 O O . LYS A 1 91 ? 8.776 -7.471 -15.931 1.00 91.94 91 LYS A O 1
ATOM 752 N N . THR A 1 92 ? 10.465 -6.035 -15.566 1.00 94.00 92 THR A N 1
ATOM 753 C CA . THR A 1 92 ? 11.215 -6.926 -14.669 1.00 94.00 92 THR A CA 1
ATOM 754 C C . THR A 1 92 ? 10.426 -7.245 -13.398 1.00 94.00 92 THR A C 1
ATOM 756 O O . THR A 1 92 ? 10.360 -8.404 -13.002 1.00 94.00 92 THR A O 1
ATOM 759 N N . ARG A 1 93 ? 9.766 -6.253 -12.786 1.00 94.62 93 ARG A N 1
ATOM 760 C CA . ARG A 1 93 ? 8.924 -6.437 -11.591 1.00 94.62 93 ARG A CA 1
ATOM 761 C C . ARG A 1 93 ? 7.746 -7.371 -11.854 1.00 94.62 93 ARG A C 1
ATOM 763 O O . ARG A 1 93 ? 7.504 -8.252 -11.037 1.00 94.62 93 ARG A O 1
ATOM 770 N N . ILE A 1 94 ? 7.064 -7.223 -12.993 1.00 94.62 94 ILE A N 1
ATOM 771 C CA . ILE A 1 94 ? 5.964 -8.118 -13.392 1.00 94.62 94 ILE A CA 1
ATOM 772 C C . ILE A 1 94 ? 6.470 -9.556 -13.526 1.00 94.62 94 ILE A C 1
ATOM 774 O O . ILE A 1 94 ? 5.902 -10.464 -12.926 1.00 94.62 94 ILE A O 1
ATOM 778 N N . ASN A 1 95 ? 7.561 -9.759 -14.269 1.00 95.06 95 ASN A N 1
ATOM 779 C CA . ASN A 1 95 ? 8.131 -11.093 -14.458 1.00 95.06 95 ASN A CA 1
ATOM 780 C C . ASN A 1 95 ? 8.555 -11.717 -13.126 1.00 95.06 95 ASN A C 1
ATOM 782 O O . ASN A 1 95 ? 8.228 -12.868 -12.854 1.00 95.06 95 ASN A O 1
ATOM 786 N N . ASN A 1 96 ? 9.234 -10.951 -12.273 1.00 95.12 96 ASN A N 1
ATOM 787 C CA . ASN A 1 96 ? 9.645 -11.441 -10.965 1.00 95.12 96 ASN A CA 1
ATOM 788 C C . ASN A 1 96 ? 8.426 -11.783 -10.100 1.00 95.12 96 ASN A C 1
ATOM 790 O O . ASN A 1 96 ? 8.425 -12.810 -9.434 1.00 95.12 96 ASN A O 1
ATOM 794 N N . PHE A 1 97 ? 7.367 -10.979 -10.121 1.00 95.69 97 PHE A N 1
ATOM 795 C CA . PHE A 1 97 ? 6.172 -11.287 -9.344 1.00 95.69 97 PHE A CA 1
ATOM 796 C C . PHE A 1 97 ? 5.519 -12.604 -9.790 1.00 95.69 97 PHE A C 1
ATOM 798 O O . PHE A 1 97 ? 5.243 -13.459 -8.955 1.00 95.69 97 PHE A O 1
ATOM 805 N N . LEU A 1 98 ? 5.342 -12.801 -11.100 1.00 94.88 98 LEU A N 1
ATOM 806 C CA . LEU A 1 98 ? 4.663 -13.981 -11.649 1.00 94.88 98 LEU A CA 1
ATOM 807 C C . LEU A 1 98 ? 5.488 -15.271 -11.569 1.00 94.88 98 LEU A C 1
ATOM 809 O O . LEU A 1 98 ? 4.911 -16.347 -11.449 1.00 94.88 98 LEU A O 1
ATOM 813 N N . PHE A 1 99 ? 6.816 -15.175 -11.679 1.00 94.25 99 PHE A N 1
ATOM 814 C CA . PHE A 1 99 ? 7.676 -16.348 -11.873 1.00 94.25 99 PHE A CA 1
ATOM 815 C C . PHE A 1 99 ? 8.700 -16.582 -10.759 1.00 94.25 99 PHE A C 1
ATOM 817 O O . PHE A 1 99 ? 9.349 -17.625 -10.763 1.00 94.25 99 PHE A O 1
ATOM 824 N N . SER A 1 100 ? 8.860 -15.656 -9.807 1.00 77.31 100 SER A N 1
ATOM 825 C CA . SER A 1 100 ? 9.665 -15.927 -8.607 1.00 77.31 100 SER A CA 1
ATOM 826 C C . SER A 1 100 ? 8.770 -16.597 -7.570 1.00 77.31 100 SER A C 1
ATOM 828 O O . SER A 1 100 ? 7.951 -15.915 -6.946 1.00 77.31 100 SER A O 1
ATOM 830 N N . THR A 1 101 ? 8.912 -17.916 -7.444 1.00 55.16 101 THR A N 1
ATOM 831 C CA . THR A 1 101 ? 8.437 -18.725 -6.309 1.00 55.16 101 THR A CA 1
ATOM 832 C C . THR A 1 101 ? 9.420 -18.664 -5.157 1.00 55.16 101 THR A C 1
ATOM 834 O O . THR A 1 101 ? 10.619 -18.905 -5.431 1.00 55.16 101 THR A O 1
#

Foldseek 3Di:
DFQAAQDDDCVSCVVLLDPPSVVVCVVRVHAYDADAQPQLVAAEEAPAQDDPDNVRVVVSVVVQVRVVVRCVSSNHNYYDHYHDDPVVVVVVVVCCSVPVD